Protein AF-A0A964MPK7-F1 (afdb_monomer_lite)

Radius of gyration: 15.3 Å; chains: 1; bounding box: 35×34×35 Å

Structure (mmCIF, N/CA/C/O backbone):
data_AF-A0A964MPK7-F1
#
_entry.id   AF-A0A964MPK7-F1
#
loop_
_atom_site.group_PDB
_atom_site.id
_atom_site.type_symbol
_atom_site.label_atom_id
_atom_site.label_alt_id
_atom_site.label_comp_id
_atom_site.label_asym_id
_atom_site.label_entity_id
_atom_site.label_seq_id
_atom_site.pdbx_PDB_ins_code
_atom_site.Cartn_x
_atom_site.Cartn_y
_atom_site.Cartn_z
_atom_site.occupancy
_atom_site.B_iso_or_equiv
_atom_site.auth_seq_id
_atom_site.auth_comp_id
_atom_site.auth_asym_id
_atom_site.auth_atom_id
_atom_site.pdbx_PDB_model_num
ATOM 1 N N . MET A 1 1 ? 6.259 -10.346 -5.951 1.00 78.44 1 MET A N 1
ATOM 2 C CA . MET A 1 1 ? 7.088 -10.070 -7.148 1.00 78.44 1 MET A CA 1
ATOM 3 C C . MET A 1 1 ? 6.193 -9.470 -8.216 1.00 78.44 1 MET A C 1
ATOM 5 O O . MET A 1 1 ? 5.002 -9.745 -8.188 1.00 78.44 1 MET A O 1
ATOM 9 N N . LEU A 1 2 ? 6.737 -8.668 -9.127 1.00 81.94 2 LEU A N 1
ATOM 10 C CA . LEU A 1 2 ? 6.027 -8.191 -10.319 1.00 81.94 2 LEU A CA 1
ATOM 11 C C . LEU A 1 2 ? 6.920 -8.474 -11.527 1.00 81.94 2 LEU A C 1
ATOM 13 O O . LEU A 1 2 ? 8.101 -8.135 -11.490 1.00 81.94 2 LEU A O 1
ATOM 17 N N . GLY A 1 3 ? 6.387 -9.154 -12.547 1.00 85.12 3 GLY A N 1
ATOM 18 C CA . GLY A 1 3 ? 7.167 -9.551 -13.729 1.00 85.12 3 GLY A CA 1
ATOM 19 C C . GLY A 1 3 ? 8.417 -10.375 -13.392 1.00 85.12 3 GLY A C 1
ATOM 20 O O . GLY A 1 3 ? 9.481 -10.120 -13.939 1.00 85.12 3 GLY A O 1
ATOM 21 N N . GLY A 1 4 ? 8.332 -11.283 -12.412 1.00 84.88 4 GLY A N 1
ATOM 22 C CA . GLY A 1 4 ? 9.466 -12.106 -11.959 1.00 84.88 4 GLY A CA 1
ATOM 23 C C . GLY A 1 4 ? 10.505 -11.381 -11.090 1.00 84.88 4 GLY A C 1
ATOM 24 O O . GLY A 1 4 ? 11.388 -12.023 -10.530 1.00 84.88 4 GLY A O 1
ATOM 25 N N . ARG A 1 5 ? 10.389 -10.061 -10.898 1.00 86.88 5 ARG A N 1
ATOM 26 C CA . ARG A 1 5 ? 11.330 -9.276 -10.089 1.00 86.88 5 ARG A CA 1
ATOM 27 C C . ARG A 1 5 ? 10.811 -9.049 -8.669 1.00 86.88 5 ARG A C 1
ATOM 29 O O . ARG A 1 5 ? 9.631 -8.746 -8.445 1.00 86.88 5 ARG A O 1
ATOM 36 N N . ARG A 1 6 ? 11.706 -9.149 -7.681 1.00 88.69 6 ARG A N 1
ATOM 37 C CA . ARG A 1 6 ? 11.445 -8.674 -6.314 1.00 88.69 6 ARG A CA 1
ATOM 38 C C . ARG A 1 6 ? 11.514 -7.143 -6.303 1.00 88.69 6 ARG A C 1
ATOM 40 O O . ARG A 1 6 ? 12.526 -6.573 -6.691 1.00 88.69 6 ARG A O 1
ATOM 47 N N . ILE A 1 7 ? 10.412 -6.496 -5.921 1.00 93.00 7 ILE A N 1
ATOM 48 C CA . ILE A 1 7 ? 10.278 -5.027 -5.937 1.00 93.00 7 ILE A CA 1
ATOM 49 C C . ILE A 1 7 ? 10.486 -4.432 -4.544 1.00 93.00 7 ILE A C 1
ATOM 51 O O . ILE A 1 7 ? 11.126 -3.400 -4.410 1.00 93.00 7 ILE A O 1
ATOM 55 N N . LEU A 1 8 ? 9.952 -5.095 -3.519 1.00 91.00 8 LEU A N 1
ATOM 56 C CA . LEU A 1 8 ? 10.124 -4.752 -2.112 1.00 91.00 8 LEU A CA 1
ATOM 57 C C . LEU A 1 8 ? 10.599 -6.006 -1.381 1.00 91.00 8 LEU A C 1
ATOM 59 O O . LEU A 1 8 ? 10.138 -7.107 -1.701 1.00 91.00 8 LEU A O 1
ATOM 63 N N . ASP A 1 9 ? 11.518 -5.832 -0.437 1.00 88.06 9 ASP A N 1
ATOM 64 C CA . ASP A 1 9 ? 12.114 -6.916 0.339 1.00 88.06 9 ASP A CA 1
ATOM 65 C C . ASP A 1 9 ? 12.336 -6.475 1.785 1.00 88.06 9 ASP A C 1
ATOM 67 O O . ASP A 1 9 ? 12.929 -5.424 2.010 1.00 88.06 9 ASP A O 1
ATOM 71 N N . GLY A 1 10 ? 11.826 -7.240 2.753 1.00 85.56 10 GLY A N 1
ATOM 72 C CA . GLY A 1 10 ? 12.053 -6.991 4.184 1.00 85.56 10 GLY A CA 1
ATOM 73 C C . GLY A 1 10 ? 11.665 -5.599 4.714 1.00 85.56 10 GLY A C 1
ATOM 74 O O . GLY A 1 10 ? 12.183 -5.181 5.746 1.00 85.56 10 GLY A O 1
ATOM 75 N N . LEU A 1 11 ? 10.787 -4.855 4.031 1.00 89.06 11 LEU A N 1
ATOM 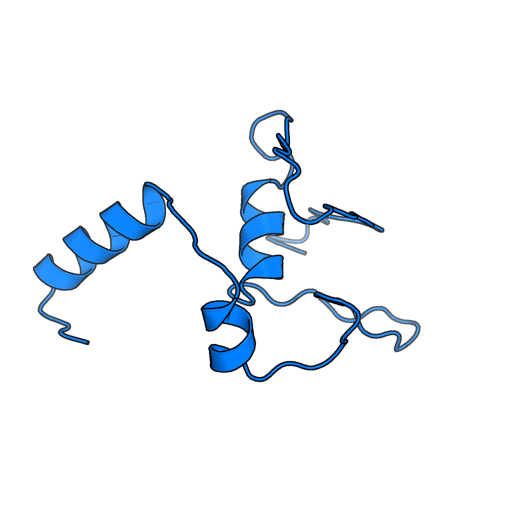76 C CA . LEU A 1 11 ? 10.462 -3.476 4.400 1.00 89.06 11 LEU A CA 1
ATOM 77 C C . LEU A 1 11 ? 9.677 -3.412 5.718 1.00 89.06 11 LEU A C 1
ATOM 79 O O . LEU A 1 11 ? 8.566 -3.930 5.813 1.00 89.06 11 LEU A O 1
ATOM 83 N N . THR A 1 12 ? 10.219 -2.681 6.691 1.00 89.81 12 THR A N 1
ATOM 84 C CA . THR A 1 12 ? 9.510 -2.259 7.905 1.00 89.81 12 THR A CA 1
ATOM 85 C C . THR A 1 12 ? 9.468 -0.737 7.944 1.00 89.81 12 THR A C 1
ATOM 87 O O . THR A 1 12 ? 10.500 -0.085 7.800 1.00 89.81 12 THR A O 1
ATOM 90 N N . LEU A 1 13 ? 8.275 -0.172 8.121 1.00 91.88 13 LEU A N 1
ATOM 91 C CA . LEU A 1 13 ? 8.052 1.269 8.161 1.00 91.88 13 LEU A CA 1
ATOM 92 C C . LEU A 1 13 ? 7.097 1.608 9.305 1.00 91.88 13 LEU A C 1
ATOM 94 O O . LEU A 1 13 ? 6.030 1.007 9.423 1.00 91.88 13 LEU A O 1
ATOM 98 N N . THR A 1 14 ? 7.468 2.608 10.096 1.00 92.88 14 THR A N 1
ATOM 99 C CA . THR A 1 14 ? 6.625 3.188 11.143 1.00 92.88 14 THR A CA 1
ATOM 100 C C . THR A 1 14 ? 6.449 4.668 10.841 1.00 92.88 14 THR A C 1
ATOM 102 O O . THR A 1 14 ? 7.439 5.385 10.746 1.00 92.88 14 THR A O 1
ATOM 105 N N . ILE A 1 15 ? 5.199 5.107 10.700 1.00 91.00 15 ILE A N 1
ATOM 106 C CA . ILE A 1 15 ? 4.806 6.517 10.586 1.00 91.00 15 ILE A CA 1
ATOM 107 C C . ILE A 1 15 ? 3.925 6.812 11.796 1.00 91.00 15 ILE A C 1
ATOM 109 O O . ILE A 1 15 ? 2.944 6.092 12.022 1.00 91.00 15 ILE A O 1
ATOM 113 N N . ARG A 1 16 ? 4.274 7.814 12.602 1.00 91.81 16 ARG A N 1
ATOM 114 C CA . ARG A 1 16 ? 3.473 8.182 13.779 1.00 91.81 16 ARG A CA 1
ATOM 115 C C . ARG A 1 16 ? 2.365 9.161 13.402 1.00 91.81 16 ARG A C 1
ATOM 117 O O . ARG A 1 16 ? 2.455 9.897 12.424 1.00 91.81 16 ARG A O 1
ATOM 124 N N . GLY A 1 17 ? 1.301 9.179 14.204 1.00 91.44 17 GLY A N 1
ATOM 125 C CA . GLY A 1 17 ? 0.231 10.165 14.051 1.00 91.44 17 GLY A CA 1
ATOM 126 C C . GLY A 1 17 ? 0.778 11.589 14.171 1.00 91.44 17 GLY A C 1
ATOM 127 O O . GLY A 1 17 ? 1.542 11.875 15.088 1.00 91.44 17 GLY A O 1
ATOM 128 N N . GLY A 1 18 ? 0.394 12.462 13.237 1.00 93.94 18 GLY A N 1
ATOM 129 C CA . GLY A 1 18 ? 0.878 13.845 13.166 1.00 93.94 18 GLY A CA 1
ATOM 130 C C . GLY A 1 18 ? 2.222 14.026 12.450 1.00 93.94 18 GLY A C 1
ATOM 131 O O . GLY A 1 18 ? 2.629 15.164 12.234 1.00 93.94 18 GLY A O 1
ATOM 132 N N . GLU A 1 19 ? 2.905 12.948 12.048 1.00 95.69 19 GLU A N 1
ATOM 133 C CA . GLU A 1 19 ? 4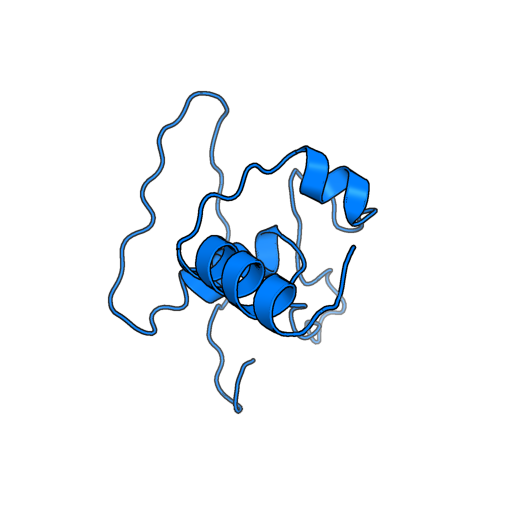.126 13.054 11.243 1.00 95.69 19 GLU A CA 1
ATOM 134 C C . GLU A 1 19 ? 3.797 13.285 9.760 1.00 95.69 19 GLU A C 1
ATOM 136 O O . GLU A 1 19 ? 2.920 12.645 9.177 1.00 95.69 19 GLU A O 1
ATOM 141 N N . HIS A 1 20 ? 4.570 14.167 9.123 1.00 95.12 20 HIS A N 1
ATOM 142 C CA . HIS A 1 20 ? 4.604 14.306 7.671 1.00 95.12 20 HIS A CA 1
ATOM 143 C C . HIS A 1 20 ? 5.809 13.534 7.130 1.00 95.12 20 HIS A C 1
ATOM 145 O O . HIS A 1 20 ? 6.954 13.952 7.294 1.00 95.12 20 HIS A O 1
ATOM 151 N N . THR A 1 21 ? 5.560 12.393 6.487 1.00 94.31 21 THR A N 1
ATOM 152 C CA . THR A 1 21 ? 6.619 11.514 5.971 1.00 94.31 21 THR A CA 1
ATOM 153 C C . THR A 1 21 ? 6.702 11.582 4.450 1.00 94.31 21 THR A C 1
ATOM 155 O O . THR A 1 21 ? 5.717 11.343 3.755 1.00 94.31 21 THR A O 1
ATOM 158 N N . ALA A 1 22 ? 7.901 11.837 3.924 1.00 95.19 22 ALA A N 1
ATOM 159 C CA . ALA A 1 22 ? 8.194 11.731 2.498 1.00 95.19 22 ALA A CA 1
ATOM 160 C C . ALA A 1 22 ? 8.912 10.409 2.190 1.00 95.19 22 ALA A C 1
ATOM 162 O O . ALA A 1 22 ? 9.932 10.090 2.799 1.00 95.19 22 ALA A O 1
ATOM 163 N N . ILE A 1 23 ? 8.406 9.653 1.212 1.00 93.81 23 ILE A N 1
ATOM 164 C CA . ILE A 1 23 ? 9.064 8.445 0.695 1.00 93.81 23 ILE A CA 1
ATOM 165 C C . ILE A 1 23 ? 9.744 8.797 -0.627 1.00 93.81 23 ILE A C 1
ATOM 167 O O . ILE A 1 23 ? 9.085 8.976 -1.653 1.00 93.81 23 ILE A O 1
ATOM 171 N N . LEU A 1 24 ? 11.071 8.893 -0.600 1.00 95.00 24 LEU A N 1
ATOM 172 C CA . LEU A 1 24 ? 11.888 9.281 -1.748 1.00 95.00 24 LEU A CA 1
ATOM 173 C C . LEU A 1 24 ? 12.571 8.071 -2.393 1.00 95.00 24 LEU A C 1
ATOM 175 O O . LEU A 1 24 ? 12.805 7.045 -1.761 1.00 95.00 24 LEU A O 1
ATOM 179 N N . GLY A 1 25 ? 12.891 8.195 -3.679 1.00 94.44 25 GLY A N 1
ATOM 180 C CA . GLY A 1 25 ? 13.638 7.185 -4.425 1.00 94.44 25 GLY A CA 1
ATOM 181 C C . GLY A 1 25 ? 13.465 7.334 -5.936 1.00 94.44 25 GLY A C 1
ATOM 182 O O . GLY A 1 25 ? 12.519 7.996 -6.377 1.00 94.44 25 GLY A O 1
ATOM 183 N N . PRO A 1 26 ? 14.325 6.702 -6.750 1.00 96.12 26 PRO A N 1
ATOM 184 C CA . PRO A 1 26 ? 14.258 6.798 -8.206 1.00 96.12 26 PRO A CA 1
ATOM 185 C C . PRO A 1 26 ? 12.984 6.162 -8.784 1.00 96.12 26 PRO A C 1
ATOM 187 O O . PRO A 1 26 ? 12.223 5.455 -8.106 1.00 96.12 26 PRO A O 1
ATOM 190 N N . ASN A 1 27 ? 12.726 6.417 -10.066 1.00 92.69 27 ASN A N 1
ATOM 191 C CA . ASN A 1 27 ? 11.675 5.717 -10.802 1.00 92.69 27 ASN A CA 1
ATOM 192 C C . ASN A 1 27 ? 11.960 4.208 -10.805 1.00 92.69 27 ASN A C 1
ATOM 194 O O . ASN A 1 27 ? 13.100 3.780 -10.949 1.00 92.69 27 ASN A O 1
ATOM 198 N N . GLY A 1 28 ? 10.926 3.398 -10.570 1.00 90.31 28 GLY A N 1
ATOM 199 C CA . GLY A 1 28 ? 11.074 1.946 -10.426 1.00 90.31 28 GLY A CA 1
ATOM 200 C C . GLY A 1 28 ? 11.518 1.456 -9.040 1.00 90.31 28 GLY A C 1
ATOM 201 O O . GLY A 1 28 ? 11.494 0.252 -8.814 1.00 90.31 28 GLY A O 1
ATOM 202 N N . ALA A 1 29 ? 11.814 2.340 -8.075 1.00 93.31 29 ALA A N 1
ATOM 203 C CA . ALA A 1 29 ? 12.187 1.946 -6.704 1.00 93.31 29 ALA A CA 1
ATOM 204 C C . ALA A 1 29 ? 11.064 1.263 -5.891 1.00 93.31 29 ALA A C 1
ATOM 206 O O . ALA A 1 29 ? 11.263 0.914 -4.735 1.00 93.31 29 ALA A O 1
ATOM 207 N N . GLY A 1 30 ? 9.861 1.109 -6.455 1.00 93.88 30 GLY A N 1
ATOM 208 C CA . GLY A 1 30 ? 8.753 0.423 -5.788 1.00 93.88 30 GLY A CA 1
ATOM 209 C C . GLY A 1 30 ? 7.861 1.305 -4.912 1.00 93.88 30 GLY A C 1
ATOM 210 O O . GLY A 1 30 ? 6.985 0.771 -4.244 1.00 93.88 30 GLY A O 1
ATOM 211 N N . LYS A 1 31 ? 8.005 2.638 -4.947 1.00 95.25 31 LYS A N 1
ATOM 212 C CA . LYS A 1 31 ? 7.169 3.580 -4.169 1.00 95.25 31 LYS A CA 1
ATOM 213 C C . LYS A 1 31 ? 5.667 3.365 -4.402 1.00 95.25 31 LYS A C 1
ATOM 215 O O . LYS A 1 31 ? 4.917 3.148 -3.461 1.00 95.25 31 LYS A O 1
ATOM 220 N N . SER A 1 32 ? 5.229 3.335 -5.660 1.00 92.25 32 SER A N 1
ATOM 221 C CA . SER A 1 32 ? 3.820 3.074 -5.991 1.00 92.25 32 SER A CA 1
ATOM 222 C C . SER A 1 32 ? 3.392 1.649 -5.627 1.00 92.25 32 SER A C 1
ATOM 224 O O . 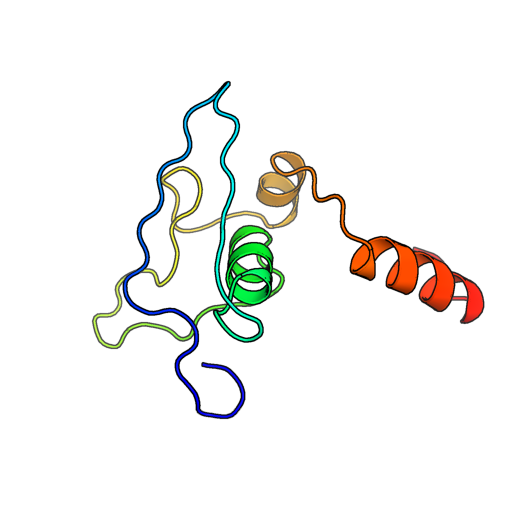SER A 1 32 ? 2.246 1.434 -5.250 1.00 92.25 32 SER A O 1
ATOM 226 N N . THR A 1 33 ? 4.306 0.675 -5.693 1.00 93.12 33 THR A N 1
ATOM 227 C CA . THR A 1 33 ? 4.045 -0.701 -5.245 1.00 93.12 33 THR A CA 1
ATOM 228 C C . THR A 1 33 ? 3.820 -0.756 -3.737 1.00 93.12 33 THR A C 1
ATOM 230 O O . THR A 1 33 ? 2.909 -1.445 -3.298 1.00 93.12 33 THR A O 1
ATOM 233 N N . LEU A 1 34 ? 4.591 0.003 -2.952 1.00 93.38 34 LEU A N 1
ATOM 234 C CA . LEU A 1 34 ? 4.400 0.130 -1.508 1.00 93.38 34 LEU A CA 1
ATOM 235 C C . LEU A 1 34 ? 3.013 0.689 -1.187 1.00 93.38 34 LEU A C 1
ATOM 237 O O . LEU A 1 34 ? 2.289 0.085 -0.402 1.00 93.38 34 LEU A O 1
ATOM 241 N N . ILE A 1 35 ? 2.617 1.787 -1.837 1.00 92.31 35 ILE A N 1
ATOM 242 C CA . ILE A 1 35 ? 1.283 2.372 -1.642 1.00 92.31 35 ILE A CA 1
ATOM 243 C C . ILE A 1 35 ? 0.184 1.352 -1.972 1.00 92.31 35 ILE A C 1
ATOM 245 O O . ILE A 1 35 ? -0.707 1.139 -1.156 1.00 92.31 35 ILE A O 1
ATOM 249 N N . LYS A 1 36 ? 0.292 0.646 -3.105 1.00 90.75 36 LYS A N 1
ATOM 250 C CA . LYS A 1 36 ? -0.680 -0.385 -3.508 1.00 90.75 36 LYS A CA 1
ATOM 251 C C . LYS A 1 36 ? -0.744 -1.582 -2.554 1.00 90.75 36 LYS A C 1
ATOM 253 O O . LYS A 1 36 ? -1.804 -2.185 -2.411 1.00 90.75 36 LYS A O 1
ATOM 258 N N . LEU A 1 37 ? 0.363 -1.949 -1.905 1.00 91.44 37 LEU A N 1
ATOM 259 C CA . LEU A 1 37 ? 0.355 -2.973 -0.855 1.00 91.44 37 LEU A CA 1
ATOM 260 C C . LEU A 1 37 ? -0.368 -2.472 0.403 1.00 91.44 37 LEU A C 1
ATOM 262 O O . LEU A 1 37 ? -1.162 -3.209 0.979 1.00 91.44 37 LEU A O 1
ATOM 266 N N . LEU A 1 38 ? -0.132 -1.220 0.813 1.00 90.12 38 LEU A N 1
ATOM 267 C CA . LEU A 1 38 ? -0.792 -0.623 1.982 1.00 90.12 38 LEU A CA 1
ATOM 268 C C . LEU A 1 38 ? -2.309 -0.483 1.791 1.00 90.12 38 LEU A C 1
ATOM 270 O O . LEU A 1 38 ? -3.055 -0.666 2.748 1.00 90.12 38 LEU A O 1
ATOM 274 N N . THR A 1 39 ? -2.773 -0.209 0.567 1.00 88.69 39 THR A N 1
ATOM 275 C CA . THR A 1 39 ? -4.207 -0.122 0.228 1.00 88.69 39 THR A CA 1
ATOM 276 C C . THR A 1 39 ? -4.842 -1.468 -0.149 1.00 88.69 39 THR A C 1
ATOM 278 O O . THR A 1 39 ? -6.028 -1.514 -0.506 1.00 88.69 39 THR A O 1
ATOM 281 N N . LEU A 1 40 ? -4.076 -2.567 -0.071 1.00 89.19 40 LEU A N 1
ATOM 282 C CA . LEU A 1 40 ? -4.458 -3.912 -0.526 1.00 89.19 40 LEU A CA 1
ATOM 283 C C . LEU A 1 40 ? -4.985 -3.940 -1.975 1.00 89.19 40 LEU A C 1
ATOM 285 O O . LEU A 1 40 ? -5.877 -4.710 -2.317 1.00 89.19 40 LEU A O 1
ATOM 289 N N . GLU A 1 41 ? -4.460 -3.074 -2.842 1.00 87.81 41 GLU A N 1
ATOM 290 C CA . GLU A 1 41 ? -4.634 -3.173 -4.300 1.00 87.81 41 GLU A CA 1
ATOM 291 C C . GLU A 1 41 ? -3.689 -4.206 -4.920 1.00 87.81 41 GLU A C 1
ATOM 293 O O . GLU A 1 41 ? -3.962 -4.751 -5.988 1.00 87.81 41 GLU A O 1
ATOM 298 N N . LEU A 1 42 ? -2.568 -4.474 -4.250 1.00 89.56 42 LEU A N 1
ATOM 299 C CA . LEU A 1 42 ? -1.664 -5.570 -4.560 1.00 89.56 42 LEU A CA 1
ATOM 300 C C . LEU A 1 42 ? -1.525 -6.474 -3.341 1.00 89.56 42 LEU A C 1
ATOM 302 O O . LEU A 1 42 ? -1.483 -6.004 -2.206 1.00 89.56 42 LEU A O 1
ATOM 306 N N . TYR A 1 43 ? -1.376 -7.771 -3.600 1.00 87.69 43 TYR A N 1
ATOM 307 C CA . TYR A 1 43 ? -1.069 -8.759 -2.575 1.00 87.69 43 TYR A CA 1
ATOM 308 C C . TYR A 1 43 ? 0.385 -9.218 -2.714 1.00 87.69 43 TYR A C 1
ATOM 310 O O . TYR A 1 43 ? 0.843 -9.507 -3.827 1.00 87.69 43 TYR A O 1
ATOM 318 N N . PRO A 1 44 ? 1.146 -9.269 -1.610 1.00 87.25 44 PRO A N 1
ATOM 319 C CA . PRO A 1 44 ? 2.490 -9.817 -1.637 1.00 87.25 44 PRO A CA 1
ATOM 320 C C . PRO A 1 44 ? 2.431 -11.327 -1.884 1.00 87.25 44 PRO A C 1
ATOM 322 O O . PRO A 1 44 ? 1.455 -11.999 -1.556 1.00 87.25 44 PRO A O 1
ATOM 325 N N . LEU A 1 45 ? 3.514 -11.874 -2.431 1.00 84.50 45 LEU A N 1
ATOM 326 C CA . LEU A 1 45 ? 3.680 -13.324 -2.444 1.00 84.50 45 LEU A CA 1
ATOM 327 C C . LEU A 1 45 ? 3.968 -13.787 -1.014 1.00 84.50 45 LEU A C 1
ATOM 329 O O . LEU A 1 45 ? 4.709 -13.118 -0.291 1.00 84.50 45 LEU A O 1
ATOM 333 N N . GLY A 1 46 ? 3.372 -14.911 -0.617 1.00 77.19 46 GLY A N 1
ATOM 334 C CA . GLY A 1 46 ? 3.605 -15.509 0.694 1.00 77.19 46 GLY A CA 1
ATOM 335 C C . GLY A 1 46 ? 5.088 -15.801 0.927 1.00 77.19 46 GLY A C 1
ATOM 336 O O . GLY A 1 46 ? 5.827 -16.122 -0.006 1.00 77.19 46 GLY A O 1
ATOM 337 N N . HIS A 1 47 ? 5.528 -15.678 2.178 1.00 73.50 47 HIS A N 1
ATOM 338 C CA . HIS A 1 47 ? 6.882 -16.054 2.564 1.00 73.50 47 HIS A CA 1
ATOM 339 C C . HIS A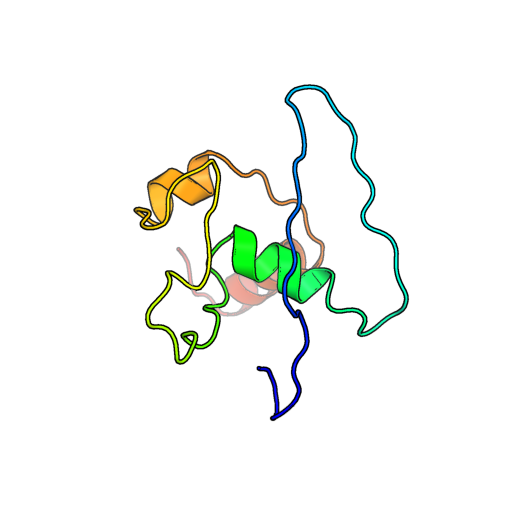 1 47 ? 6.948 -17.566 2.819 1.00 73.50 47 HIS A C 1
ATOM 341 O O . HIS A 1 47 ? 6.035 -18.128 3.422 1.00 73.50 47 HIS A O 1
ATOM 347 N N . ALA A 1 48 ? 8.040 -18.224 2.418 1.00 75.50 48 ALA A N 1
ATOM 348 C CA . ALA A 1 48 ? 8.212 -19.671 2.604 1.00 75.50 48 ALA A CA 1
ATOM 349 C C . ALA A 1 48 ? 8.156 -20.104 4.083 1.00 75.50 48 ALA A C 1
ATOM 351 O O . ALA A 1 48 ? 7.813 -21.241 4.380 1.00 75.50 48 ALA A O 1
ATOM 352 N N . SER A 1 49 ? 8.434 -19.188 5.018 1.00 79.12 49 SER A N 1
ATOM 353 C CA . SER A 1 49 ? 8.327 -19.447 6.462 1.00 79.12 49 SER A CA 1
ATOM 354 C C . SER A 1 49 ? 6.887 -19.511 6.993 1.00 79.12 49 SER A C 1
ATOM 356 O O . SER A 1 49 ? 6.706 -19.686 8.194 1.00 79.12 49 SER A O 1
ATOM 358 N N . GLY A 1 50 ? 5.868 -19.273 6.158 1.00 77.56 50 GLY A N 1
ATOM 359 C CA . GLY A 1 50 ? 4.464 -19.209 6.582 1.00 77.56 50 GLY A CA 1
ATOM 360 C C . GLY A 1 50 ? 4.097 -17.956 7.388 1.00 77.56 50 GLY A C 1
ATOM 361 O O . GLY A 1 50 ? 2.950 -17.806 7.806 1.00 77.56 50 GLY A O 1
ATOM 362 N N . ALA A 1 51 ? 5.044 -17.035 7.600 1.00 80.00 51 ALA A N 1
ATOM 363 C CA . ALA A 1 51 ? 4.769 -15.767 8.263 1.00 80.00 51 ALA A CA 1
ATOM 364 C C . ALA A 1 51 ? 3.816 -14.903 7.413 1.00 80.00 51 ALA A C 1
ATOM 366 O O . ALA A 1 51 ? 3.939 -14.891 6.181 1.00 80.00 51 ALA A O 1
ATOM 367 N N . PRO A 1 52 ? 2.896 -14.142 8.041 1.00 81.81 52 PRO A N 1
ATOM 368 C CA . PRO A 1 52 ? 2.031 -13.226 7.316 1.00 81.81 52 PRO A CA 1
ATOM 369 C C . PRO A 1 52 ? 2.863 -12.234 6.498 1.00 81.81 52 PRO A C 1
ATOM 371 O O . PRO A 1 52 ? 3.750 -11.580 7.052 1.00 81.81 52 PRO A O 1
ATOM 374 N N . PRO A 1 53 ? 2.597 -12.102 5.191 1.00 82.88 53 PRO A N 1
ATOM 375 C CA . PRO A 1 53 ? 3.484 -11.369 4.295 1.00 82.88 53 PRO A CA 1
ATOM 376 C C . PRO A 1 53 ? 3.332 -9.845 4.409 1.00 82.88 53 PRO A C 1
ATOM 378 O O . PRO A 1 53 ? 4.140 -9.105 3.855 1.00 82.88 53 PRO A O 1
ATOM 381 N N . ILE A 1 54 ? 2.298 -9.365 5.107 1.00 87.94 54 ILE A N 1
ATOM 382 C CA . ILE A 1 54 ? 2.061 -7.947 5.364 1.00 87.94 54 ILE A CA 1
ATOM 383 C C . ILE A 1 54 ? 1.367 -7.759 6.714 1.00 87.94 54 ILE A C 1
ATOM 385 O O . ILE A 1 54 ? 0.476 -8.524 7.088 1.00 87.94 54 ILE A O 1
ATOM 389 N N . ARG A 1 55 ? 1.769 -6.706 7.428 1.00 89.88 55 ARG A N 1
ATOM 390 C CA . ARG A 1 55 ? 1.108 -6.215 8.634 1.00 89.88 55 ARG A CA 1
ATOM 391 C C . ARG A 1 55 ? 0.862 -4.722 8.478 1.00 89.88 55 ARG A C 1
ATOM 393 O O . ARG A 1 55 ? 1.813 -3.968 8.296 1.00 89.88 55 ARG A O 1
ATOM 400 N N . VAL A 1 56 ? -0.392 -4.297 8.580 1.00 90.81 56 VAL A N 1
ATOM 401 C CA . VAL A 1 56 ? -0.778 -2.878 8.507 1.00 90.81 56 VAL A CA 1
ATOM 402 C C . VAL A 1 56 ? -1.459 -2.500 9.816 1.00 90.81 56 VAL A C 1
ATOM 404 O O . VAL A 1 56 ? -2.289 -3.260 10.313 1.00 90.81 56 VAL A O 1
ATOM 407 N N . PHE A 1 57 ? -1.050 -1.381 10.422 1.00 91.06 57 PHE A N 1
ATOM 408 C CA . PHE A 1 57 ? -1.483 -0.949 11.764 1.00 91.06 57 PHE A CA 1
ATOM 409 C C . PHE A 1 57 ? -1.425 -2.061 12.830 1.00 91.06 57 PHE A C 1
ATOM 411 O O . PHE A 1 57 ? -2.321 -2.203 13.658 1.00 91.06 57 PHE A O 1
ATOM 418 N N . GLY A 1 58 ? -0.384 -2.896 12.788 1.00 89.75 58 GLY A N 1
ATOM 419 C CA . GLY A 1 58 ? -0.203 -3.988 13.749 1.00 89.75 58 GLY A CA 1
ATOM 420 C C . GLY A 1 58 ? -1.010 -5.261 13.461 1.00 89.75 58 GLY A C 1
ATOM 421 O O . GLY A 1 58 ? -0.796 -6.261 14.142 1.00 89.75 58 GLY A O 1
ATOM 422 N N . GLN A 1 59 ? -1.870 -5.276 12.438 1.00 90.88 59 GLN A N 1
ATOM 423 C CA . GLN A 1 59 ? -2.746 -6.410 12.126 1.00 90.88 59 GLN A CA 1
ATOM 424 C C . GLN A 1 59 ? -2.357 -7.097 10.811 1.00 90.88 59 GLN A C 1
ATOM 426 O O . GLN A 1 59 ? -1.982 -6.442 9.838 1.00 90.88 59 GLN A O 1
ATOM 431 N N . ASN A 1 60 ? -2.464 -8.428 10.785 1.00 89.81 60 ASN A N 1
ATOM 432 C CA . ASN A 1 60 ? -2.084 -9.266 9.637 1.00 89.81 60 ASN A CA 1
ATOM 433 C C . ASN A 1 60 ? -3.269 -9.629 8.723 1.00 89.81 60 ASN A C 1
ATOM 435 O O . ASN A 1 60 ? -3.070 -10.138 7.624 1.00 89.81 60 ASN A O 1
ATOM 439 N N . ARG A 1 61 ? -4.506 -9.414 9.184 1.00 88.50 61 ARG A N 1
ATOM 440 C CA . ARG A 1 61 ? -5.739 -9.682 8.439 1.00 88.50 61 ARG A CA 1
ATOM 441 C C . ARG A 1 61 ? -6.651 -8.476 8.580 1.00 88.50 61 ARG A C 1
ATOM 443 O O . ARG A 1 61 ? -6.830 -7.983 9.686 1.00 88.50 61 ARG A O 1
ATOM 450 N N . TRP A 1 62 ? -7.218 -8.044 7.463 1.00 91.06 62 TRP A N 1
ATOM 451 C CA . TRP A 1 62 ? -8.084 -6.877 7.386 1.00 91.06 62 TRP A CA 1
ATOM 452 C C . TRP A 1 62 ? -9.336 -7.199 6.585 1.00 91.06 62 TRP A C 1
ATOM 454 O O . TRP A 1 62 ? -9.264 -7.907 5.579 1.00 91.06 62 TRP A O 1
ATOM 464 N N . ASP A 1 63 ? -10.460 -6.629 7.008 1.00 92.25 63 ASP A N 1
ATOM 465 C CA . ASP A 1 63 ? -11.514 -6.294 6.061 1.00 92.25 63 ASP A CA 1
ATOM 466 C C . ASP A 1 63 ? -11.019 -5.139 5.176 1.00 92.25 63 ASP A C 1
ATOM 468 O O . ASP A 1 63 ? -10.466 -4.149 5.668 1.00 92.25 63 ASP A O 1
ATOM 472 N N . VAL A 1 64 ? -11.172 -5.287 3.860 1.00 89.12 64 VAL A N 1
ATOM 473 C CA . VAL A 1 64 ? -10.596 -4.349 2.888 1.00 89.12 64 VAL A CA 1
ATOM 474 C C . VAL A 1 64 ? -11.244 -2.971 3.008 1.00 89.12 64 VAL A C 1
ATOM 476 O O . VAL A 1 64 ? -10.543 -1.962 2.906 1.00 89.12 64 VAL A O 1
ATOM 479 N N . PHE A 1 65 ? -12.550 -2.903 3.271 1.00 90.62 65 PHE A N 1
ATOM 480 C CA . PHE A 1 65 ? -13.257 -1.633 3.419 1.00 90.62 65 PHE A CA 1
ATOM 481 C C . PHE A 1 65 ? -12.866 -0.926 4.719 1.00 90.62 65 PHE A C 1
ATOM 483 O O . PHE A 1 65 ? -12.591 0.274 4.705 1.00 90.62 65 PHE A O 1
ATOM 490 N N . ALA A 1 66 ? -12.746 -1.668 5.820 1.00 92.56 66 ALA A N 1
ATOM 491 C CA . ALA A 1 66 ? -12.307 -1.149 7.111 1.00 92.56 66 ALA A CA 1
ATOM 492 C C . ALA A 1 66 ? -10.858 -0.638 7.097 1.00 92.56 66 ALA A C 1
ATOM 494 O O . ALA A 1 66 ? -10.540 0.326 7.793 1.00 92.56 66 ALA A O 1
ATOM 495 N N 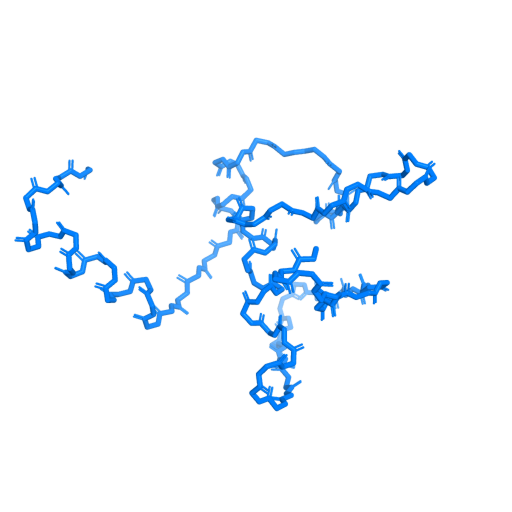. LEU A 1 67 ? -9.968 -1.268 6.324 1.00 92.31 67 LEU A N 1
ATOM 496 C CA . LEU A 1 67 ? -8.612 -0.754 6.142 1.00 92.31 67 LEU A CA 1
ATOM 497 C C . LEU A 1 67 ? -8.618 0.520 5.293 1.00 92.31 67 LEU A C 1
ATOM 499 O O . LEU A 1 67 ? -7.992 1.514 5.659 1.00 92.31 67 LEU A O 1
ATOM 503 N N . ARG A 1 68 ? -9.333 0.503 4.164 1.00 90.69 68 ARG A N 1
ATOM 504 C CA . ARG A 1 68 ? -9.371 1.636 3.231 1.00 90.69 68 ARG A CA 1
ATOM 505 C C . ARG A 1 68 ? -10.055 2.865 3.821 1.00 90.69 68 ARG A C 1
ATOM 507 O O . ARG A 1 68 ? -9.624 3.970 3.525 1.00 90.69 68 ARG A O 1
ATOM 514 N N . SER A 1 69 ? -11.026 2.708 4.723 1.00 92.31 69 SER A N 1
ATOM 515 C CA . SER A 1 69 ? -11.629 3.847 5.433 1.00 92.31 69 SER A CA 1
ATOM 516 C C . SER A 1 69 ? -10.646 4.594 6.345 1.00 92.31 69 SER A C 1
ATOM 518 O O . SER A 1 69 ? -10.907 5.733 6.725 1.00 92.31 69 SER A O 1
ATOM 520 N N . LYS A 1 70 ? -9.496 3.987 6.675 1.00 92.44 70 LYS A N 1
ATOM 521 C CA . LYS A 1 70 ? -8.418 4.608 7.462 1.00 92.44 70 LYS A CA 1
ATOM 522 C C . LYS A 1 70 ? -7.353 5.296 6.606 1.00 92.44 70 LYS A C 1
ATOM 524 O O . LYS A 1 70 ? -6.449 5.910 7.167 1.00 92.44 70 LYS A O 1
ATOM 529 N N . LEU A 1 71 ? -7.416 5.176 5.279 1.00 91.12 71 LEU A N 1
ATOM 530 C CA . LEU A 1 71 ? -6.391 5.665 4.359 1.00 91.12 71 LEU A CA 1
ATOM 531 C C . LEU A 1 71 ? -7.012 6.586 3.304 1.00 91.12 71 LEU A C 1
ATOM 533 O O . LEU A 1 71 ? -7.715 6.136 2.406 1.00 91.12 71 LEU A O 1
ATOM 537 N N . GLY A 1 72 ? -6.692 7.878 3.374 1.00 90.62 72 GLY A N 1
ATOM 538 C CA . GLY A 1 72 ? -6.963 8.816 2.287 1.00 90.62 72 GLY A CA 1
ATOM 539 C C . GLY A 1 72 ? -5.838 8.767 1.258 1.00 90.62 72 GLY A C 1
ATOM 540 O O . GLY A 1 72 ? -4.722 9.190 1.556 1.00 90.62 72 GLY A O 1
ATOM 541 N N . LEU A 1 73 ? -6.111 8.258 0.055 1.00 89.06 73 LEU A N 1
ATOM 542 C CA . LEU A 1 73 ? -5.148 8.257 -1.046 1.00 89.06 73 LEU A CA 1
ATOM 543 C C . LEU A 1 73 ? -5.519 9.333 -2.068 1.00 89.06 73 LEU A C 1
ATOM 545 O O . LEU A 1 73 ? -6.562 9.258 -2.712 1.00 89.06 73 LEU A O 1
ATOM 549 N N . VAL A 1 74 ? -4.627 10.303 -2.254 1.00 89.06 74 VAL A N 1
ATOM 550 C CA . VAL A 1 74 ? -4.708 11.283 -3.341 1.00 89.06 74 VAL A CA 1
ATOM 551 C C . VAL A 1 74 ? -3.647 10.917 -4.368 1.00 89.06 74 VAL A C 1
ATOM 553 O O . VAL A 1 74 ? -2.458 10.882 -4.057 1.00 89.06 74 VAL A O 1
ATOM 556 N N . SER A 1 75 ? -4.073 10.591 -5.585 1.00 83.44 75 SER A N 1
ATOM 557 C CA . SER A 1 75 ? -3.173 10.162 -6.654 1.00 83.44 75 SER A CA 1
ATOM 558 C C . SER A 1 75 ? -3.712 10.588 -8.011 1.00 83.44 75 SER A C 1
ATOM 560 O O . SER A 1 75 ? -4.901 10.420 -8.286 1.00 83.44 75 SER A O 1
ATOM 562 N N . SER A 1 76 ? -2.826 11.069 -8.882 1.00 79.06 76 SER A N 1
ATOM 563 C CA . SER A 1 76 ? -3.158 11.372 -10.277 1.00 79.06 76 SER A CA 1
ATOM 564 C C . SER A 1 76 ? -3.687 10.140 -11.021 1.00 79.06 76 SER A C 1
ATOM 566 O O . SER A 1 76 ? -4.612 10.264 -11.809 1.00 79.06 76 SER A O 1
ATOM 568 N N . ASP A 1 77 ? -3.188 8.937 -10.710 1.00 75.31 77 ASP A N 1
ATOM 569 C CA . ASP A 1 77 ? -3.685 7.682 -11.303 1.00 75.31 77 ASP A CA 1
ATOM 570 C C . ASP A 1 77 ? -5.150 7.399 -10.933 1.00 75.31 77 ASP A C 1
ATOM 572 O O . ASP A 1 77 ? -5.928 6.953 -11.772 1.00 75.31 77 ASP A O 1
ATOM 576 N N . LEU A 1 78 ? -5.560 7.697 -9.692 1.00 74.88 78 LEU A N 1
ATOM 577 C CA . LEU A 1 78 ? -6.959 7.541 -9.282 1.00 74.88 78 LEU A CA 1
ATOM 578 C C . LEU A 1 78 ? -7.866 8.527 -10.018 1.00 74.88 78 LEU A C 1
ATOM 580 O O . LEU A 1 78 ? -8.946 8.141 -10.459 1.00 74.88 78 LEU A O 1
ATOM 584 N N . HIS A 1 79 ? -7.415 9.773 -10.179 1.00 77.31 79 HIS A N 1
ATOM 585 C CA . HIS A 1 79 ? -8.142 10.778 -10.949 1.00 77.31 79 HIS A CA 1
ATOM 586 C C . HIS A 1 79 ? -8.313 10.339 -12.409 1.00 77.31 79 HIS A C 1
ATOM 588 O O . HIS A 1 79 ? -9.431 10.307 -12.919 1.00 77.31 79 HIS A O 1
ATOM 594 N N . ASP A 1 80 ? -7.232 9.887 -13.044 1.00 76.88 80 ASP A N 1
ATOM 595 C CA . ASP A 1 80 ? -7.253 9.364 -14.408 1.00 76.88 80 ASP A CA 1
ATOM 596 C C . ASP A 1 80 ? -8.192 8.165 -14.561 1.00 76.88 80 ASP A C 1
ATOM 598 O O . ASP A 1 80 ? -8.937 8.079 -15.537 1.00 76.88 80 ASP A O 1
ATOM 602 N N . ARG A 1 81 ? -8.169 7.222 -13.612 1.00 69.94 81 ARG A N 1
ATOM 603 C CA . ARG A 1 81 ? -9.050 6.046 -13.631 1.00 69.94 81 ARG A CA 1
ATOM 604 C C . ARG A 1 81 ? -10.512 6.421 -13.443 1.00 69.94 81 ARG A C 1
ATOM 606 O O . ARG A 1 81 ? -11.357 5.822 -14.098 1.00 69.94 81 ARG A O 1
ATOM 613 N N . PHE A 1 82 ? -10.806 7.400 -12.593 1.00 69.94 82 PHE A N 1
ATOM 614 C CA . PHE A 1 82 ? -12.161 7.916 -12.416 1.00 69.94 82 PHE A CA 1
ATOM 615 C C . PHE A 1 82 ? -12.669 8.584 -13.702 1.00 69.94 82 PHE A C 1
ATOM 617 O O . PHE A 1 82 ? -13.745 8.251 -14.194 1.00 69.94 82 PHE A O 1
ATOM 624 N N . VAL A 1 83 ? -11.859 9.454 -14.311 1.00 73.19 83 VAL A N 1
ATOM 625 C CA . VAL A 1 83 ? -12.213 10.149 -15.560 1.00 73.19 83 VAL A CA 1
ATOM 626 C C . VAL A 1 83 ? -12.388 9.162 -16.722 1.00 73.19 83 VAL A C 1
ATOM 628 O O . VAL A 1 83 ? -13.384 9.226 -17.442 1.00 73.19 83 VAL A O 1
ATOM 631 N N . ARG A 1 84 ? -11.465 8.205 -16.891 1.00 63.00 84 ARG A N 1
ATOM 632 C CA . ARG A 1 84 ? -11.556 7.177 -17.944 1.00 63.00 84 ARG A CA 1
ATOM 633 C C . ARG A 1 84 ? -12.670 6.157 -17.687 1.00 63.00 84 ARG A C 1
ATOM 635 O O . ARG A 1 84 ? -13.281 5.687 -18.639 1.00 63.00 84 ARG A O 1
ATOM 642 N N . GLY A 1 85 ? -12.934 5.803 -16.428 1.00 58.38 85 GLY A N 1
ATOM 643 C CA . GLY A 1 85 ? -14.019 4.897 -16.039 1.00 58.38 85 GLY A CA 1
ATOM 644 C C . GLY A 1 85 ? -15.394 5.480 -16.360 1.00 58.38 85 GLY A C 1
ATOM 645 O O . GLY A 1 85 ? -16.221 4.802 -16.970 1.00 58.38 85 GLY A O 1
ATOM 646 N N . ASN A 1 86 ? -15.582 6.770 -16.073 1.00 54.91 86 ASN A N 1
ATOM 647 C CA . ASN A 1 86 ? -16.808 7.494 -16.404 1.00 54.91 86 ASN A CA 1
ATOM 648 C C . ASN A 1 86 ? -17.004 7.662 -17.920 1.00 54.91 86 ASN A C 1
ATOM 650 O O . ASN A 1 86 ? -18.134 7.601 -18.396 1.00 54.91 86 ASN A O 1
ATOM 654 N N . ALA A 1 87 ? -15.923 7.803 -18.696 1.00 55.41 87 ALA A N 1
ATOM 655 C CA . ALA A 1 87 ? -15.999 7.845 -20.160 1.00 55.41 87 ALA A CA 1
ATOM 656 C C . ALA A 1 87 ? -16.459 6.512 -20.792 1.00 55.41 87 ALA A C 1
ATOM 658 O O . ALA A 1 87 ? -16.974 6.513 -21.906 1.00 55.41 87 ALA A O 1
ATOM 659 N N . ASN A 1 88 ? -16.314 5.390 -20.076 1.00 53.66 88 ASN A N 1
ATOM 660 C CA . ASN A 1 88 ? -16.726 4.054 -20.522 1.00 53.66 88 ASN A CA 1
ATOM 661 C C . ASN A 1 88 ? -18.093 3.612 -19.959 1.00 53.66 88 ASN A C 1
ATOM 663 O O . ASN A 1 88 ? -18.463 2.449 -20.108 1.00 53.66 88 ASN A O 1
ATOM 667 N N . GLY A 1 89 ? -18.843 4.506 -19.300 1.00 46.94 89 GLY A N 1
ATOM 668 C CA . GLY A 1 89 ? -20.216 4.241 -18.851 1.00 46.94 89 GLY A CA 1
ATOM 669 C C . GLY A 1 89 ? -20.367 3.252 -17.688 1.00 46.94 89 GLY A C 1
ATOM 670 O O . GLY A 1 89 ? -21.487 2.842 -17.388 1.00 46.94 89 GLY A O 1
ATOM 671 N N . VAL A 1 90 ? -19.281 2.866 -17.011 1.00 52.09 90 VAL A N 1
ATOM 672 C CA . VAL A 1 90 ? -19.361 2.026 -15.807 1.00 52.09 90 VAL A CA 1
ATOM 673 C C . VAL A 1 90 ? -19.534 2.937 -14.596 1.00 52.09 90 VAL A C 1
ATOM 675 O O . VAL A 1 90 ? -18.564 3.440 -14.035 1.00 52.09 90 VAL A O 1
ATOM 678 N N . LEU A 1 91 ? -20.792 3.168 -14.229 1.00 41.94 91 LEU A N 1
ATOM 679 C CA . LEU A 1 91 ? -21.174 3.814 -12.977 1.00 41.94 91 LEU A CA 1
ATOM 680 C C . LEU A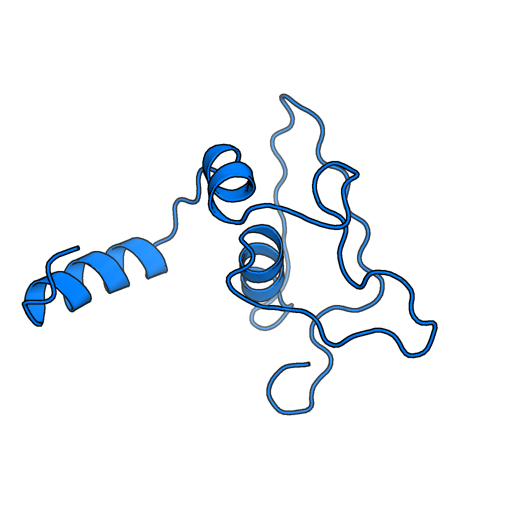 1 91 ? -20.980 2.812 -11.826 1.00 41.94 91 LEU A C 1
ATOM 682 O O . LEU A 1 91 ? -21.585 1.740 -11.838 1.00 41.94 91 LEU A O 1
ATOM 686 N N . THR A 1 92 ? -20.134 3.153 -10.854 1.00 48.47 92 THR A N 1
ATOM 687 C CA . THR A 1 92 ? -20.167 2.581 -9.493 1.00 48.47 92 THR A CA 1
ATOM 688 C C . THR A 1 92 ? -20.969 3.477 -8.577 1.00 48.47 92 THR A C 1
ATOM 690 O O . THR A 1 92 ? -20.730 4.704 -8.665 1.00 48.47 92 THR A O 1
#

pLDDT: mean 84.38, std 12.24, range [41.94, 96.12]

Secondary structure (DSSP, 8-state):
-BTTB----S------TT--------TTSSHHHHHHHHTTSS-PPPPTT---S--BTTBS---HHHHHTT-----HHHHHHHHHHHHTT---

Foldseek 3Di:
DPPPDDLDDPDDDDDDPPDDDDDDDDPSNCPVVVVCVQLVVDDDDADPVNPQPDDHPNHSDDDNVVSVVVDDDDDPVVVVCVVVCVVVVDDD

Sequence (92 aa):
MLGGRRILDGLTLTIRGGEHTAILGPNGAGKSTLIKLLTLELYPLGHASGAPPIRVFGQNRWDVFALRSKLGLVSSDLHDRFVRGNANGVLT